Protein AF-A0A3M0K7A6-F1 (afdb_monomer_lite)

pLDDT: mean 89.36, std 12.04, range [49.78, 98.69]

Sequence (161 aa):
MYECRECYEDTDISAGKIKQFCKTCNTQVHLHPKRQSHKFNPLSLPKDLPDWDWRHGCVPSQKMELFAVLCIETSHYVAFVKYGRDDSAWLFFDSMADRDGGQNGFNIPQVTPCPEVGEYLKMSLEELHSLDSRKIQGCARRLLCDAYMCMYQSPTMSLYK

InterPr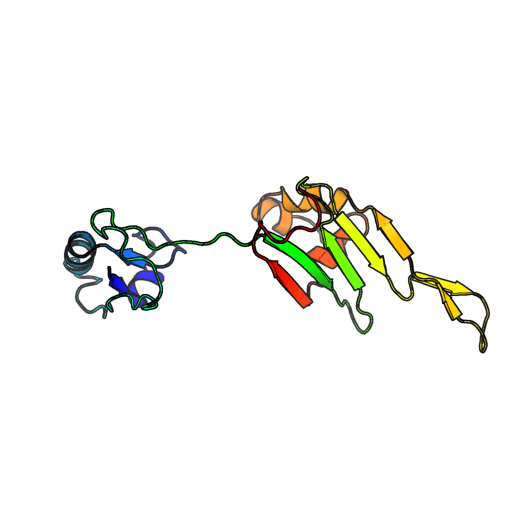o domains:
  IPR028889 Ubiquitin specific protease UPS, catalytic domain [PS50235] (1-155)
  IPR038765 Papain-like cysteine peptidase superfamily [SSF54001] (17-152)

Radius of gyration: 22.96 Å; chains: 1; bounding box: 54×30×67 Å

Foldseek 3Di:
DKWFPVCQPPPVPPHNDTDDDDPVVVVVVCVDPVNVPTDMDDDDDDPPPPPDVCVVPDDDDADKDFAKFWFDDDPAIKMWGQQDPDLLRIKTKGQQPDWDDDPPIDGDIDIHRDSLLSVLVPDDPVVNVPDDLVPRDDCNSRRVPGTDDTDIDGPVPRPPD

Organism: NCBI:txid333673

Structure (mmCIF, N/CA/C/O backbone):
data_AF-A0A3M0K7A6-F1
#
_entry.id   AF-A0A3M0K7A6-F1
#
loop_
_atom_site.group_PDB
_atom_site.id
_atom_site.type_symbol
_atom_site.label_atom_id
_atom_site.label_alt_id
_atom_site.label_comp_id
_atom_site.label_asym_id
_atom_site.label_entity_id
_atom_site.label_seq_id
_atom_site.pdbx_PDB_ins_code
_atom_site.Cartn_x
_atom_site.Cartn_y
_atom_site.Cartn_z
_atom_site.occupancy
_atom_site.B_iso_or_equiv
_atom_site.auth_seq_id
_atom_site.auth_comp_id
_atom_site.auth_asym_id
_atom_site.auth_atom_id
_atom_site.pdbx_PDB_model_num
ATOM 1 N N . MET A 1 1 ? -25.030 2.209 19.164 1.00 83.94 1 MET A N 1
ATOM 2 C CA . MET A 1 1 ? -23.658 1.699 19.383 1.00 83.94 1 MET A CA 1
ATOM 3 C C . MET A 1 1 ? -22.811 2.840 19.933 1.00 83.94 1 MET A C 1
ATOM 5 O O . MET A 1 1 ? -23.188 3.984 19.702 1.00 83.94 1 MET A O 1
ATOM 9 N N . TYR A 1 2 ? -21.743 2.556 20.674 1.00 90.31 2 TYR A N 1
ATOM 10 C CA . TYR A 1 2 ? -20.890 3.562 21.313 1.00 90.31 2 TYR A CA 1
ATOM 11 C C . TYR A 1 2 ? -19.429 3.343 20.941 1.00 90.31 2 TYR A C 1
ATOM 13 O O . TYR A 1 2 ? -19.006 2.197 20.805 1.00 90.31 2 TYR A O 1
ATOM 21 N N . GLU A 1 3 ? -18.670 4.424 20.824 1.00 92.75 3 GLU A N 1
ATOM 22 C CA . GLU A 1 3 ? -17.214 4.399 20.712 1.00 92.75 3 GLU A CA 1
ATOM 23 C C . GLU A 1 3 ? -16.569 5.105 21.902 1.00 92.75 3 GLU A C 1
ATOM 25 O O . GLU A 1 3 ? -17.130 6.048 22.465 1.00 92.75 3 GLU A O 1
ATOM 30 N N . CYS A 1 4 ? -15.381 4.652 22.289 1.00 94.12 4 CYS A N 1
ATOM 31 C CA . CYS A 1 4 ? -14.607 5.288 23.346 1.00 94.12 4 CYS A CA 1
ATOM 32 C C . CYS A 1 4 ? -13.149 5.421 22.914 1.00 94.12 4 CYS A C 1
ATOM 34 O O . CYS A 1 4 ? -12.431 4.425 22.815 1.00 94.12 4 CYS A O 1
ATOM 36 N N . ARG A 1 5 ? -12.710 6.663 22.680 1.00 93.50 5 ARG A N 1
ATOM 37 C CA . ARG A 1 5 ? -11.323 6.964 22.310 1.00 93.50 5 ARG A CA 1
ATOM 38 C C . ARG A 1 5 ? -10.348 6.643 23.441 1.00 93.50 5 ARG A C 1
ATOM 40 O O . ARG A 1 5 ? -9.266 6.155 23.170 1.00 93.50 5 ARG A O 1
ATOM 47 N N . GLU A 1 6 ? -10.733 6.872 24.692 1.00 94.06 6 GLU A N 1
ATOM 48 C CA . GLU A 1 6 ? -9.869 6.612 25.855 1.00 94.06 6 GLU A CA 1
ATOM 49 C C . GLU A 1 6 ? -9.598 5.115 26.053 1.00 94.06 6 GLU A C 1
ATOM 51 O O . GLU A 1 6 ? -8.500 4.731 26.437 1.00 94.06 6 GLU A O 1
ATOM 56 N N . CYS A 1 7 ? -10.546 4.244 25.686 1.00 94.19 7 CYS A N 1
ATOM 57 C CA . CYS A 1 7 ? -10.305 2.802 25.678 1.00 94.19 7 CYS A CA 1
ATOM 58 C C . CYS A 1 7 ? -9.322 2.356 24.575 1.00 94.19 7 CYS A C 1
ATOM 60 O O . CYS A 1 7 ? -8.925 1.196 24.583 1.00 94.19 7 CYS A O 1
ATOM 62 N N . TYR A 1 8 ? -8.945 3.204 23.607 1.00 90.75 8 TYR A N 1
ATOM 63 C CA . TYR A 1 8 ? -7.988 2.831 22.554 1.00 90.75 8 TYR A CA 1
ATOM 64 C C . TYR A 1 8 ? -6.597 2.507 23.116 1.00 90.75 8 TYR A C 1
ATOM 66 O O . TYR A 1 8 ? -5.975 1.545 22.672 1.00 90.75 8 TYR A O 1
ATOM 74 N N . GLU A 1 9 ? -6.170 3.259 24.133 1.00 88.50 9 GLU A N 1
ATOM 75 C CA . GLU A 1 9 ? -4.898 3.068 24.846 1.00 88.50 9 GLU A CA 1
ATOM 76 C C . GLU A 1 9 ? -4.923 1.849 25.788 1.00 88.50 9 GLU A C 1
ATOM 78 O O . GLU A 1 9 ? -3.895 1.437 26.321 1.00 88.50 9 GLU A O 1
ATOM 83 N N . ASP A 1 10 ? -6.101 1.259 26.011 1.00 90.31 10 ASP A N 1
ATOM 84 C CA . ASP A 1 10 ? -6.272 0.106 26.886 1.00 90.31 10 ASP A CA 1
ATOM 85 C C . ASP A 1 10 ? -5.867 -1.187 26.160 1.00 90.31 10 ASP A C 1
ATOM 87 O O . ASP A 1 10 ? -6.534 -1.656 25.227 1.00 90.31 10 ASP A O 1
ATOM 91 N N . THR A 1 11 ? -4.753 -1.771 26.595 1.00 91.25 11 THR A N 1
ATOM 92 C CA . THR A 1 11 ? -4.208 -3.014 26.041 1.00 91.25 11 THR A CA 1
ATOM 93 C C . THR A 1 11 ? -4.918 -4.265 26.561 1.00 91.25 11 THR A C 1
ATOM 95 O O . THR A 1 11 ? -4.838 -5.307 25.906 1.00 91.25 11 THR A O 1
ATOM 98 N N . ASP A 1 12 ? -5.670 -4.172 27.668 1.00 89.62 12 ASP A N 1
ATOM 99 C CA . ASP A 1 12 ? -6.395 -5.303 28.266 1.00 89.62 12 ASP A CA 1
ATOM 100 C C . ASP A 1 12 ? -7.620 -5.698 27.414 1.00 89.62 12 ASP A C 1
ATOM 102 O O . ASP A 1 12 ? -8.125 -6.819 27.506 1.00 89.62 12 ASP A O 1
ATOM 106 N N . ILE A 1 13 ? -8.115 -4.789 26.564 1.00 87.31 13 ILE A N 1
ATOM 107 C CA . ILE A 1 13 ? -9.275 -5.020 25.697 1.00 87.31 13 ILE A CA 1
ATOM 108 C C . ILE A 1 13 ? -8.848 -4.853 24.244 1.00 87.31 13 ILE A C 1
ATOM 110 O O . ILE A 1 13 ? -8.770 -3.737 23.758 1.00 87.31 13 ILE A O 1
ATOM 114 N N . SER A 1 14 ? -8.624 -5.953 23.521 1.00 85.50 14 SER A N 1
ATOM 115 C CA . SER A 1 14 ? -8.394 -5.956 22.061 1.00 85.50 14 SER A CA 1
ATOM 116 C C . SER A 1 14 ? -7.354 -4.931 21.565 1.00 85.50 14 SER A C 1
ATOM 118 O O . SER A 1 14 ? -7.653 -4.136 20.671 1.00 85.50 14 SER A O 1
ATOM 120 N N . ALA A 1 15 ? -6.158 -4.921 22.164 1.00 90.50 15 ALA A N 1
ATOM 121 C CA . ALA A 1 15 ? -5.070 -3.968 21.902 1.00 90.50 15 ALA A CA 1
ATOM 122 C C . ALA A 1 15 ? -4.904 -3.569 20.417 1.00 90.50 15 ALA A C 1
ATOM 124 O O . ALA A 1 15 ? -5.006 -4.401 19.514 1.00 90.50 15 ALA A O 1
ATOM 125 N N . GLY A 1 16 ? -4.675 -2.274 20.168 1.00 87.31 16 GLY A N 1
ATOM 126 C CA . GLY A 1 16 ? -4.444 -1.725 18.823 1.00 87.31 16 GLY A CA 1
ATOM 127 C C . GLY A 1 16 ? -5.687 -1.593 17.931 1.00 87.31 16 GLY A C 1
ATOM 128 O O . GLY A 1 16 ? -5.588 -1.089 16.816 1.00 87.31 16 GLY A O 1
ATOM 129 N N . LYS A 1 17 ? -6.871 -2.019 18.391 1.00 90.56 17 LYS A N 1
ATOM 130 C CA . LYS A 1 17 ? -8.137 -1.839 17.659 1.00 90.56 17 LYS A CA 1
ATOM 131 C C . LYS A 1 17 ? -8.952 -0.676 18.210 1.00 90.56 17 LYS A C 1
ATOM 133 O O . LYS A 1 17 ? -9.004 -0.478 19.425 1.00 90.56 17 LYS A O 1
ATOM 138 N N . ILE A 1 18 ? -9.659 0.027 17.322 1.00 90.81 18 ILE A N 1
ATOM 139 C CA . ILE A 1 18 ? -10.694 1.004 17.694 1.00 90.81 18 ILE A CA 1
ATOM 140 C C . ILE A 1 18 ? -11.749 0.312 18.568 1.00 90.81 18 ILE A C 1
ATOM 142 O O . ILE A 1 18 ? -12.171 -0.811 18.283 1.00 90.81 18 ILE A O 1
ATOM 146 N N . LYS A 1 19 ? -12.168 0.977 19.650 1.00 92.06 19 LYS A N 1
ATOM 147 C CA . LYS A 1 19 ? -13.088 0.409 20.640 1.00 92.06 19 LYS A CA 1
ATOM 148 C C . LYS A 1 19 ? -14.513 0.857 20.384 1.00 92.06 19 LYS A C 1
ATOM 150 O O . LYS A 1 19 ? -14.869 2.010 20.627 1.00 92.06 19 LYS A O 1
ATOM 155 N N . GLN A 1 20 ? -15.320 -0.089 19.924 1.00 90.56 20 GLN A N 1
ATOM 156 C CA . GLN A 1 20 ? -16.742 0.097 19.684 1.00 90.56 20 GLN A CA 1
ATOM 157 C C . GLN A 1 20 ? -17.524 -0.989 20.412 1.00 90.56 20 GLN A C 1
ATOM 159 O O . GLN A 1 20 ? -17.151 -2.162 20.404 1.00 90.56 20 GLN A O 1
ATOM 164 N N . PHE A 1 21 ? -18.615 -0.590 21.055 1.00 89.38 21 PHE A N 1
ATOM 165 C CA . PHE A 1 21 ? -19.402 -1.456 21.918 1.00 89.38 21 PHE A CA 1
ATOM 166 C C . PHE A 1 21 ? -20.898 -1.286 21.639 1.00 89.38 21 PHE A C 1
ATOM 168 O O . PHE A 1 21 ? -21.402 -0.182 21.394 1.00 89.38 21 PHE A O 1
ATOM 175 N N . CYS A 1 22 ? -21.661 -2.377 21.742 1.00 88.12 22 CYS A N 1
ATOM 176 C CA . CYS A 1 22 ? -23.111 -2.266 21.890 1.00 88.12 22 CYS A CA 1
ATOM 177 C C . CYS A 1 22 ? -23.448 -1.582 23.232 1.00 88.12 22 CYS A C 1
ATOM 179 O O . CYS A 1 22 ? -22.581 -1.417 24.089 1.00 88.12 22 CYS A O 1
ATOM 181 N N . LYS A 1 23 ? -24.712 -1.192 23.444 1.00 89.38 23 LYS A N 1
ATOM 182 C CA . LYS A 1 23 ? -25.125 -0.488 24.673 1.00 89.38 23 LYS A CA 1
ATOM 183 C C . LYS A 1 23 ? -24.743 -1.256 25.944 1.00 89.38 23 LYS A C 1
ATOM 185 O O . LYS A 1 23 ? -24.142 -0.680 26.842 1.00 89.38 23 LYS A O 1
ATOM 190 N N . THR A 1 24 ? -25.037 -2.554 25.982 1.00 93.00 24 THR A N 1
ATOM 191 C CA . THR A 1 24 ? -24.757 -3.412 27.140 1.00 93.00 24 THR A CA 1
ATOM 192 C C . THR A 1 24 ? -23.257 -3.555 27.391 1.00 93.00 24 THR A C 1
ATOM 194 O O . THR A 1 24 ? -22.806 -3.307 28.506 1.00 93.00 24 THR A O 1
ATOM 197 N N . CYS A 1 25 ? -22.469 -3.887 26.362 1.00 92.88 25 CYS A N 1
ATOM 198 C CA . CYS A 1 25 ? -21.014 -4.009 26.488 1.00 92.88 25 CYS A CA 1
ATOM 199 C C . CYS A 1 25 ? -20.365 -2.684 26.896 1.00 92.88 25 CYS A C 1
ATOM 201 O O . CYS A 1 25 ? -19.454 -2.694 27.717 1.00 92.88 25 CYS A O 1
ATOM 203 N N . ASN A 1 26 ? -20.862 -1.552 26.384 1.00 94.19 26 ASN A N 1
ATOM 204 C CA . ASN A 1 26 ? -20.361 -0.237 26.763 1.00 94.19 26 ASN A CA 1
ATOM 205 C C . ASN A 1 26 ? -20.524 -0.013 28.268 1.00 94.19 26 ASN A C 1
ATOM 207 O O . ASN A 1 26 ? -19.554 0.320 28.936 1.00 94.19 26 ASN A O 1
ATOM 211 N N . THR A 1 27 ? -21.715 -0.256 28.820 1.00 94.44 27 THR A N 1
ATOM 212 C CA . THR A 1 27 ? -21.928 -0.132 30.267 1.00 94.44 27 THR A CA 1
ATOM 213 C C . THR A 1 27 ? -20.982 -1.046 31.044 1.00 94.44 27 THR A C 1
ATOM 215 O O . THR A 1 27 ? -20.302 -0.566 31.941 1.00 94.44 27 THR A O 1
ATOM 218 N N . GLN A 1 28 ? -20.869 -2.325 30.673 1.00 95.31 28 GLN A N 1
ATOM 219 C CA . GLN A 1 28 ? -20.031 -3.286 31.404 1.00 95.31 28 GLN A CA 1
ATOM 220 C C . GLN A 1 28 ? -18.538 -2.922 31.392 1.00 95.31 28 GLN A C 1
ATOM 222 O O . GLN A 1 28 ? -17.888 -2.948 32.434 1.00 95.31 28 GLN A O 1
ATOM 227 N N . VAL A 1 29 ? -17.994 -2.526 30.237 1.00 95.19 29 VAL A N 1
ATOM 228 C CA . VAL A 1 29 ? -16.576 -2.144 30.105 1.00 95.19 29 VAL A CA 1
ATOM 229 C C . VAL A 1 29 ? -16.229 -0.940 30.988 1.00 95.19 29 VAL A C 1
ATOM 231 O O . VAL A 1 29 ? -15.149 -0.911 31.585 1.00 95.19 29 VAL A O 1
ATOM 234 N N . HIS A 1 30 ? -17.159 0.010 31.112 1.00 96.19 30 HIS A N 1
ATOM 235 C CA . HIS A 1 30 ? -16.986 1.260 31.853 1.00 96.19 30 HIS A CA 1
ATOM 236 C C . HIS A 1 30 ? -17.391 1.172 33.334 1.00 96.19 30 HIS A C 1
ATOM 238 O O . HIS A 1 30 ? -17.212 2.137 34.070 1.00 96.19 30 HIS A O 1
ATOM 244 N N . LEU A 1 31 ? -17.880 0.022 33.812 1.00 95.75 31 LEU A N 1
ATOM 245 C CA . LEU A 1 31 ? -17.982 -0.242 35.256 1.00 95.75 31 LEU A CA 1
ATOM 246 C C . LEU A 1 31 ? -16.613 -0.528 35.886 1.00 95.75 31 LEU A C 1
ATOM 248 O O . LEU A 1 31 ? -16.462 -0.459 37.103 1.00 95.75 31 LEU A O 1
ATOM 252 N N . HIS A 1 32 ? -15.609 -0.858 35.072 1.00 95.12 32 HIS A N 1
ATOM 253 C CA . HIS A 1 32 ? -14.266 -1.118 35.563 1.00 95.12 32 HIS A CA 1
ATOM 254 C C . HIS A 1 32 ? -13.630 0.171 36.121 1.00 95.12 32 HIS A C 1
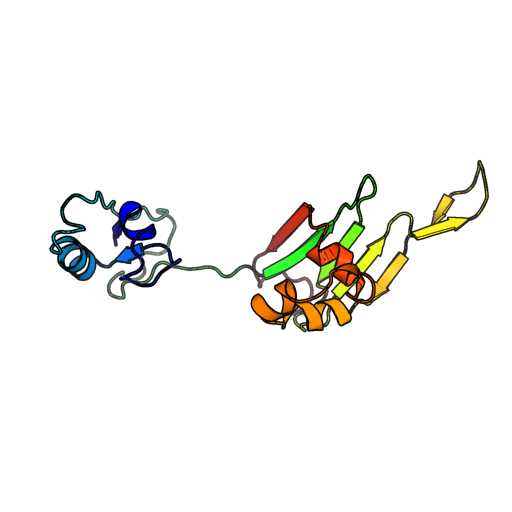ATOM 256 O O . HIS A 1 32 ? -13.626 1.176 35.409 1.00 95.12 32 HIS A O 1
ATOM 262 N N . PRO A 1 33 ? -13.003 0.157 37.316 1.00 94.88 33 PRO A N 1
ATOM 263 C CA . PRO A 1 33 ? -12.468 1.367 37.953 1.00 94.88 33 PRO A CA 1
ATOM 264 C C . PRO A 1 33 ? -11.507 2.173 37.071 1.00 94.88 33 PRO A C 1
ATOM 266 O O . PRO A 1 33 ? -11.579 3.395 37.039 1.00 94.88 33 PRO A O 1
ATOM 269 N N . LYS A 1 34 ? -10.658 1.493 36.285 1.00 93.25 34 LYS A N 1
ATOM 270 C CA . LYS A 1 34 ? -9.737 2.159 35.342 1.00 93.25 34 LYS A CA 1
ATOM 271 C C . LYS A 1 34 ? -10.442 2.934 34.217 1.00 93.25 34 LYS A C 1
ATOM 273 O O . LYS A 1 34 ? -9.821 3.794 33.619 1.00 93.25 34 LYS A O 1
ATOM 278 N N . ARG A 1 35 ? -11.698 2.596 33.903 1.00 94.44 35 ARG A N 1
ATOM 279 C CA . ARG A 1 35 ? -12.443 3.080 32.726 1.00 94.44 35 ARG A CA 1
ATOM 280 C C . ARG A 1 35 ? -13.688 3.886 33.096 1.00 94.44 35 ARG A C 1
ATOM 282 O O . ARG A 1 35 ? -14.383 4.382 32.218 1.00 94.44 35 ARG A O 1
ATOM 289 N N . GLN A 1 36 ? -13.977 4.027 34.388 1.00 94.69 36 GLN A N 1
ATOM 290 C CA . GLN A 1 36 ? -15.201 4.656 34.883 1.00 94.69 36 GLN A CA 1
ATOM 291 C C . GLN A 1 36 ? -15.288 6.148 34.541 1.00 94.69 36 GLN A C 1
ATOM 293 O O . GLN A 1 36 ? -16.383 6.687 34.394 1.00 94.69 36 GLN A O 1
ATOM 298 N N . SER A 1 37 ? -14.140 6.810 34.386 1.00 95.12 37 SER A N 1
ATOM 299 C CA . SER A 1 37 ? -14.049 8.214 33.986 1.00 95.12 37 SER A CA 1
ATOM 300 C C . SER A 1 37 ? -14.028 8.431 32.473 1.00 95.12 37 SER A C 1
ATOM 302 O O . SER A 1 37 ? -14.047 9.588 32.052 1.00 95.12 37 SER A O 1
ATOM 304 N N . HIS A 1 38 ? -13.970 7.369 31.658 1.00 96.00 38 HIS A N 1
ATOM 305 C CA . HIS A 1 38 ? -13.862 7.540 30.214 1.00 96.00 38 HIS A CA 1
ATOM 306 C C . HIS A 1 38 ? -15.143 8.131 29.627 1.00 96.00 38 HIS A C 1
ATOM 308 O O . HIS A 1 38 ? -16.266 7.747 29.974 1.00 96.00 38 HIS A O 1
ATOM 314 N N . LYS A 1 39 ? -14.970 9.018 28.653 1.00 94.69 39 LYS A N 1
ATOM 315 C CA . LYS A 1 39 ? -16.045 9.595 27.855 1.00 94.69 39 LYS A CA 1
ATOM 316 C C . LYS A 1 39 ? -16.231 8.770 26.588 1.00 94.69 39 LYS A C 1
ATOM 318 O O . LYS A 1 39 ? -15.418 8.798 25.664 1.00 94.69 39 LYS A O 1
ATOM 323 N N . PHE A 1 40 ? -17.329 8.029 26.544 1.00 94.50 40 PHE A N 1
ATOM 324 C CA . PHE A 1 40 ? -17.792 7.347 25.340 1.00 94.50 40 PHE A CA 1
ATOM 325 C C . PHE A 1 40 ? -18.877 8.171 24.640 1.00 94.50 40 PHE A C 1
ATOM 327 O O . PHE A 1 40 ? -19.692 8.828 25.289 1.00 94.50 40 PHE A O 1
ATOM 334 N N . ASN A 1 41 ? -18.917 8.096 23.313 1.00 92.56 41 ASN A N 1
ATOM 335 C CA . ASN A 1 41 ? -19.879 8.815 22.483 1.00 92.56 41 ASN A CA 1
ATOM 336 C C . ASN A 1 41 ? -20.740 7.830 21.684 1.00 92.56 41 ASN A C 1
ATOM 338 O O . ASN A 1 41 ? -20.249 6.773 21.275 1.00 92.56 41 ASN A O 1
ATOM 342 N N . PRO A 1 42 ? -22.029 8.130 21.451 1.00 89.69 42 PRO A N 1
ATOM 343 C CA . PRO A 1 42 ? -22.820 7.367 20.500 1.00 89.69 42 PRO A CA 1
ATOM 344 C C . PRO A 1 42 ? -22.239 7.545 19.092 1.00 89.69 42 PRO A C 1
ATOM 346 O O . PRO A 1 42 ? -21.967 8.664 18.659 1.00 89.69 42 PRO A O 1
ATOM 349 N N . LEU A 1 43 ? -22.076 6.439 18.369 1.00 85.19 43 LEU A N 1
ATOM 350 C CA . LEU A 1 43 ? -21.641 6.483 16.974 1.00 85.19 43 LEU A CA 1
ATOM 351 C C . LEU A 1 43 ? -22.723 7.138 16.112 1.00 85.19 43 LEU A C 1
ATOM 353 O O . LEU A 1 43 ? -23.875 6.699 16.120 1.00 85.19 43 LEU A O 1
ATOM 357 N N . SER A 1 44 ? -22.335 8.171 15.365 1.00 76.81 44 SER A N 1
ATOM 358 C CA . SER A 1 44 ? -23.204 8.832 14.390 1.00 76.81 44 SER A CA 1
ATOM 359 C C . SER A 1 44 ? -23.092 8.114 13.052 1.00 76.81 44 SER A C 1
ATOM 361 O O . SER A 1 44 ? -22.009 8.037 12.479 1.00 76.81 44 SER A O 1
ATOM 363 N N . LEU A 1 45 ? -24.206 7.578 12.559 1.00 70.38 45 LEU A N 1
ATOM 364 C CA . LEU A 1 45 ? -24.274 6.945 11.246 1.00 70.38 45 LEU A CA 1
ATOM 365 C C . LEU A 1 45 ? -24.905 7.914 10.233 1.00 70.38 45 LEU A C 1
ATOM 367 O O . LEU A 1 45 ? -25.825 8.651 10.603 1.00 70.38 45 LEU A O 1
ATOM 371 N N . PRO A 1 46 ? -24.434 7.936 8.971 1.00 75.50 46 PRO A N 1
ATOM 372 C CA . PRO A 1 46 ? -25.105 8.658 7.895 1.00 75.50 46 PRO A CA 1
ATOM 373 C C . PRO A 1 46 ? -26.586 8.276 7.796 1.00 75.50 46 PRO A C 1
ATOM 375 O O . PRO A 1 46 ? -26.928 7.098 7.882 1.00 75.50 46 PRO A O 1
ATOM 378 N N . LYS A 1 47 ? -27.460 9.271 7.593 1.00 67.75 47 LYS A N 1
ATOM 379 C CA . LYS A 1 47 ? -28.921 9.076 7.523 1.00 67.75 47 LYS A CA 1
ATOM 380 C C . LYS A 1 47 ? -29.366 8.251 6.312 1.00 67.75 47 LYS A C 1
ATOM 382 O O . LYS A 1 47 ? -30.441 7.671 6.349 1.00 67.75 47 LYS A O 1
ATOM 387 N N . ASP A 1 48 ? -28.538 8.211 5.271 1.00 67.56 48 ASP A N 1
ATOM 388 C CA . ASP A 1 48 ? -28.826 7.531 4.004 1.00 67.56 48 ASP A CA 1
ATOM 389 C C . ASP A 1 48 ? -28.502 6.030 4.041 1.00 67.56 48 ASP A C 1
ATOM 391 O O . ASP A 1 48 ? -28.720 5.318 3.059 1.00 67.56 48 ASP A O 1
ATOM 395 N N . LEU A 1 49 ? -27.962 5.526 5.157 1.00 64.31 49 LEU A N 1
ATOM 396 C CA . LEU A 1 49 ? -27.810 4.089 5.344 1.00 64.31 49 LEU A CA 1
ATOM 397 C C . LEU A 1 49 ? -29.202 3.459 5.490 1.00 64.31 49 LEU A C 1
ATOM 399 O O . LEU A 1 49 ? -30.003 3.967 6.277 1.00 64.31 49 LEU A O 1
ATOM 403 N N . PRO A 1 50 ? -29.500 2.367 4.757 1.00 58.34 50 PRO A N 1
ATOM 404 C CA . PRO A 1 50 ? -30.791 1.711 4.860 1.00 58.34 50 PRO A CA 1
ATOM 405 C C . PRO A 1 50 ? -31.077 1.363 6.318 1.00 58.34 50 PRO A C 1
ATOM 407 O O . PRO A 1 50 ? -30.170 0.945 7.042 1.00 58.34 50 PRO A O 1
ATOM 410 N N . ASP A 1 51 ? -32.340 1.517 6.714 1.00 54.12 51 ASP A N 1
ATOM 411 C CA . ASP A 1 51 ? -32.882 1.149 8.024 1.00 54.12 51 ASP A CA 1
ATOM 412 C C . ASP A 1 51 ? -32.899 -0.388 8.157 1.00 54.12 51 ASP A C 1
ATOM 414 O O . ASP A 1 51 ? -33.931 -1.047 8.261 1.00 54.12 51 ASP A O 1
ATOM 418 N N . TRP A 1 52 ? -31.726 -1.007 8.034 1.00 54.34 52 TRP A N 1
ATOM 419 C CA . TRP A 1 52 ? -31.545 -2.419 8.287 1.00 54.34 52 TRP A CA 1
ATOM 420 C C . TRP A 1 52 ? -31.731 -2.598 9.779 1.00 54.34 52 TRP A C 1
ATOM 422 O O . TRP A 1 52 ? -30.970 -2.013 10.546 1.00 54.34 52 TRP A O 1
ATOM 432 N N . ASP A 1 53 ? -32.744 -3.374 10.174 1.00 51.94 53 ASP A N 1
ATOM 433 C CA . ASP A 1 53 ? -33.074 -3.713 11.558 1.00 51.94 53 ASP A CA 1
ATOM 434 C C . ASP A 1 53 ? -31.786 -3.837 12.394 1.00 51.94 53 ASP A C 1
ATOM 436 O O . ASP A 1 53 ? -31.090 -4.861 12.386 1.00 51.94 53 ASP A O 1
ATOM 440 N N . TRP A 1 54 ? -31.452 -2.760 13.120 1.00 53.91 54 TRP A N 1
ATOM 441 C CA . TRP A 1 54 ? -30.188 -2.555 13.849 1.00 53.91 54 TRP A CA 1
ATOM 442 C C . TRP A 1 54 ? -30.010 -3.527 15.031 1.00 53.91 54 TRP A C 1
ATOM 444 O O . TRP A 1 54 ? -29.112 -3.390 15.866 1.00 53.91 54 TRP A O 1
ATOM 454 N N . ARG A 1 55 ? -30.873 -4.544 15.084 1.00 49.97 55 ARG A N 1
ATOM 455 C CA . ARG A 1 55 ? -30.987 -5.612 16.070 1.00 49.97 55 ARG A CA 1
ATOM 456 C C . ARG A 1 55 ? -29.763 -6.530 16.113 1.00 49.97 55 ARG A C 1
ATOM 458 O O . ARG A 1 55 ? -29.607 -7.244 17.095 1.00 49.97 55 ARG A O 1
ATOM 465 N N . HIS A 1 56 ? -28.872 -6.468 15.118 1.00 53.31 56 HIS A N 1
ATOM 466 C CA . HIS A 1 56 ? -27.686 -7.333 15.035 1.00 53.31 56 HIS A CA 1
ATOM 467 C C . HIS A 1 56 ? -26.345 -6.637 15.333 1.00 53.31 56 HIS A C 1
ATOM 469 O O . HIS A 1 56 ? -25.307 -7.291 15.319 1.00 53.31 56 HIS A O 1
ATOM 475 N N . GLY A 1 57 ? -26.339 -5.337 15.662 1.00 56.06 57 GLY A N 1
ATOM 476 C CA . GLY A 1 57 ? -25.180 -4.699 16.301 1.00 56.06 57 GLY A CA 1
ATOM 477 C C . GLY A 1 57 ? -23.885 -4.632 15.478 1.00 56.06 57 GLY A C 1
ATOM 478 O O . GLY A 1 57 ? -22.819 -4.569 16.084 1.00 56.06 57 GLY A O 1
ATOM 479 N N . CYS A 1 58 ? -23.949 -4.620 14.143 1.00 59.94 58 CYS A N 1
ATOM 480 C CA . CYS A 1 58 ? -22.780 -4.434 13.275 1.00 59.94 58 CYS A CA 1
ATOM 481 C C . CYS A 1 58 ? -22.906 -3.132 12.469 1.00 59.94 58 CYS A C 1
ATOM 483 O O . CYS A 1 58 ? -23.968 -2.849 11.916 1.00 59.94 58 CYS A O 1
ATOM 485 N N . VAL A 1 59 ? -21.836 -2.333 12.418 1.00 66.56 59 VAL A N 1
ATOM 486 C CA . VAL A 1 59 ? -21.752 -1.144 11.552 1.00 66.56 59 VAL A CA 1
ATOM 487 C C . VAL A 1 59 ? -21.533 -1.619 10.114 1.00 66.56 59 VAL A C 1
ATOM 489 O O . VAL A 1 59 ? -20.663 -2.471 9.904 1.00 66.56 59 VAL A O 1
ATOM 492 N N . PRO A 1 60 ? -22.276 -1.103 9.117 1.00 70.31 60 PRO A N 1
ATOM 493 C CA . PRO A 1 60 ? -22.010 -1.432 7.724 1.00 70.31 60 PRO A CA 1
ATOM 494 C C . PRO A 1 60 ? -20.568 -1.051 7.383 1.00 70.31 60 PRO A C 1
ATOM 496 O O . PRO A 1 60 ? -20.148 0.088 7.572 1.00 70.31 60 PRO A O 1
ATOM 499 N N . SER A 1 61 ? -19.801 -2.028 6.904 1.00 75.25 61 SER A N 1
ATOM 500 C CA . SER A 1 61 ? -18.422 -1.832 6.467 1.00 75.25 61 SER A CA 1
ATOM 501 C C . SER A 1 61 ? -18.334 -2.109 4.977 1.00 75.25 61 SER A C 1
ATOM 503 O O . SER A 1 61 ? -18.789 -3.147 4.495 1.00 75.25 61 SER A O 1
ATOM 505 N N . GLN A 1 62 ? -17.746 -1.171 4.244 1.00 81.12 62 GLN A N 1
ATOM 506 C CA . GLN A 1 62 ? -17.385 -1.375 2.852 1.00 81.12 62 GLN A CA 1
ATOM 507 C C . GLN A 1 62 ? -15.885 -1.624 2.790 1.00 81.12 62 GLN A C 1
ATOM 509 O O . GLN A 1 62 ? -15.088 -0.811 3.256 1.00 81.12 62 GLN A O 1
ATOM 514 N N . LYS A 1 63 ? -15.497 -2.770 2.232 1.00 89.50 63 LYS A N 1
ATOM 515 C CA . LYS A 1 63 ? -14.091 -3.047 1.948 1.00 89.50 63 LYS A CA 1
ATOM 516 C C . LYS A 1 63 ? -13.694 -2.293 0.686 1.00 89.50 63 LYS A C 1
ATOM 518 O O . LYS A 1 63 ? -14.441 -2.310 -0.289 1.00 89.50 63 LYS A O 1
ATOM 523 N N . MET A 1 64 ? -12.527 -1.664 0.717 1.00 93.38 64 MET A N 1
ATOM 524 C CA . MET A 1 64 ? -11.889 -1.076 -0.456 1.00 93.38 64 MET A CA 1
ATOM 525 C C . MET A 1 64 ? -10.673 -1.913 -0.842 1.00 93.38 64 MET A C 1
ATOM 527 O O . MET A 1 64 ? -10.065 -2.556 0.016 1.00 93.38 64 MET A O 1
ATOM 531 N N . GLU A 1 65 ? -10.323 -1.902 -2.121 1.00 94.19 65 GLU A N 1
ATOM 532 C CA . GLU A 1 65 ? -9.135 -2.579 -2.640 1.00 94.19 65 GLU A CA 1
ATOM 533 C C . GLU A 1 65 ? -8.075 -1.563 -3.062 1.00 94.19 65 GLU A C 1
ATOM 535 O O . GLU A 1 65 ? -8.399 -0.520 -3.633 1.00 94.19 65 GLU A O 1
ATOM 540 N N . LEU A 1 66 ? -6.811 -1.868 -2.764 1.00 96.56 66 LEU A N 1
ATOM 541 C CA . LEU A 1 66 ? -5.669 -1.117 -3.273 1.00 96.56 66 LEU A CA 1
ATOM 542 C C . LEU A 1 66 ? -5.505 -1.443 -4.758 1.00 96.56 66 LEU A C 1
ATOM 544 O O . LEU A 1 66 ? -5.337 -2.614 -5.105 1.00 96.56 66 LEU A O 1
ATOM 548 N N . PHE A 1 67 ? -5.527 -0.423 -5.615 1.00 96.38 67 PHE A N 1
ATOM 549 C CA . PHE A 1 67 ? -5.377 -0.618 -7.061 1.00 96.38 67 PHE A CA 1
ATOM 550 C C . PHE A 1 67 ? -4.177 0.120 -7.659 1.00 96.38 67 PHE A C 1
ATOM 552 O O . PHE A 1 67 ? -3.711 -0.259 -8.731 1.00 96.38 67 PHE A O 1
ATOM 559 N N . ALA A 1 68 ? -3.649 1.145 -6.984 1.00 98.06 68 ALA A N 1
ATOM 560 C CA . ALA A 1 68 ? -2.430 1.815 -7.416 1.00 98.06 68 ALA A CA 1
ATOM 561 C C . ALA A 1 68 ? -1.620 2.369 -6.239 1.00 98.06 68 ALA A C 1
ATOM 563 O O . ALA A 1 68 ? -2.181 2.807 -5.231 1.00 98.06 68 ALA A O 1
ATOM 564 N N . VAL A 1 69 ? -0.298 2.380 -6.396 1.00 98.69 69 VAL A N 1
ATOM 565 C CA . VAL A 1 69 ? 0.643 3.053 -5.496 1.00 98.69 69 VAL A CA 1
ATOM 566 C C . VAL A 1 69 ? 1.521 3.969 -6.334 1.00 98.69 69 VAL A C 1
ATOM 568 O O . VAL A 1 69 ? 2.190 3.525 -7.265 1.00 98.69 69 VAL A O 1
ATOM 571 N N . LEU A 1 70 ? 1.506 5.256 -6.018 1.00 98.62 70 LEU A N 1
ATOM 572 C CA . LEU A 1 70 ? 2.380 6.246 -6.629 1.00 98.62 70 LEU A CA 1
ATOM 573 C C . LEU A 1 70 ? 3.594 6.426 -5.718 1.00 98.62 70 LEU A C 1
ATOM 575 O O . LEU A 1 70 ? 3.424 6.650 -4.518 1.00 98.62 70 LEU A O 1
ATOM 579 N N . CYS A 1 71 ? 4.795 6.301 -6.277 1.00 98.56 71 CYS A N 1
ATOM 580 C CA . CYS A 1 71 ? 6.050 6.267 -5.528 1.00 98.56 71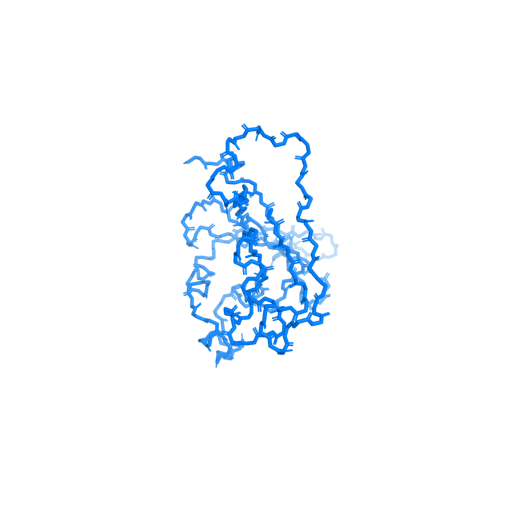 CYS A CA 1
ATOM 581 C C . CYS A 1 71 ? 7.006 7.374 -5.980 1.00 98.56 71 CYS A C 1
ATOM 583 O O . CYS A 1 71 ? 7.039 7.720 -7.162 1.00 98.56 71 CYS A O 1
ATOM 585 N N . ILE A 1 72 ? 7.821 7.884 -5.056 1.00 97.50 72 ILE A N 1
ATOM 586 C CA . ILE A 1 72 ? 8.885 8.859 -5.323 1.00 97.50 72 ILE A CA 1
ATOM 587 C C . ILE A 1 72 ? 10.063 8.643 -4.375 1.00 97.50 72 ILE A C 1
ATOM 589 O O . ILE A 1 72 ? 9.908 8.700 -3.161 1.00 97.50 72 ILE A O 1
ATOM 593 N N . GLU A 1 73 ? 11.252 8.420 -4.935 1.00 91.69 73 GLU A N 1
ATOM 594 C CA . GLU A 1 73 ? 12.477 8.299 -4.129 1.00 91.69 73 GLU A CA 1
ATOM 595 C C . GLU A 1 73 ? 13.101 9.679 -3.872 1.00 91.69 73 GLU A C 1
ATOM 597 O O . GLU A 1 73 ? 13.474 10.013 -2.752 1.00 91.69 73 GLU A O 1
ATOM 602 N N . THR A 1 74 ? 13.195 10.512 -4.915 1.00 93.44 74 THR A N 1
ATOM 603 C CA . THR A 1 74 ? 13.780 11.861 -4.830 1.00 93.44 74 THR A CA 1
ATOM 604 C C . THR A 1 74 ? 12.937 12.894 -5.574 1.00 93.44 74 THR A C 1
ATOM 606 O O . THR A 1 74 ? 12.277 13.719 -4.952 1.00 93.44 74 THR A O 1
ATOM 609 N N . SER A 1 75 ? 12.938 12.852 -6.907 1.00 95.19 75 SER A N 1
ATOM 610 C CA . SER A 1 75 ? 12.263 13.837 -7.766 1.00 95.19 75 SER A CA 1
ATOM 611 C C . SER A 1 75 ? 11.452 13.221 -8.907 1.00 95.19 75 SER A C 1
ATOM 613 O O . SER A 1 75 ? 10.747 13.943 -9.611 1.00 95.19 75 SER A O 1
ATOM 615 N N . HIS A 1 76 ? 11.539 11.902 -9.097 1.00 96.50 76 HIS A N 1
ATOM 616 C CA . HIS A 1 76 ? 10.890 11.188 -10.193 1.00 96.50 76 HIS A CA 1
ATOM 617 C C . HIS A 1 76 ? 9.783 10.268 -9.685 1.00 96.50 76 HIS A C 1
ATOM 619 O O . HIS A 1 76 ? 10.044 9.325 -8.928 1.00 96.50 76 HIS A O 1
ATOM 625 N N . TYR A 1 77 ? 8.555 10.549 -10.119 1.00 98.19 77 TYR A N 1
ATOM 626 C CA . TYR A 1 77 ? 7.390 9.738 -9.800 1.00 98.19 77 TYR A CA 1
ATOM 627 C C . TYR A 1 77 ? 7.295 8.521 -10.716 1.00 98.19 77 TYR A C 1
ATOM 629 O O . TYR A 1 77 ? 7.394 8.632 -11.937 1.00 98.19 77 TYR A O 1
ATOM 637 N N . VAL A 1 78 ? 7.011 7.375 -10.111 1.00 98.38 78 VAL A N 1
ATOM 638 C CA . VAL A 1 78 ? 6.668 6.125 -10.800 1.00 98.38 78 VAL A CA 1
ATOM 639 C C . VAL A 1 78 ? 5.384 5.556 -10.218 1.00 98.38 78 VAL A C 1
ATOM 641 O O . VAL A 1 78 ? 4.953 5.963 -9.135 1.00 98.38 78 VAL A O 1
ATOM 644 N N . ALA A 1 79 ? 4.762 4.620 -10.927 1.00 98.69 79 ALA A N 1
ATOM 645 C CA . ALA A 1 79 ? 3.501 4.035 -10.492 1.00 98.69 79 ALA A CA 1
ATOM 646 C C . ALA A 1 79 ? 3.555 2.509 -10.472 1.00 98.69 79 ALA A C 1
ATOM 648 O O . ALA A 1 79 ? 4.097 1.873 -11.372 1.00 98.69 79 ALA A O 1
ATOM 649 N N . PHE A 1 80 ? 2.920 1.938 -9.460 1.00 98.62 80 PHE A N 1
ATOM 650 C CA . PHE A 1 80 ? 2.540 0.538 -9.400 1.00 98.62 80 PHE A CA 1
ATOM 651 C C . PHE A 1 80 ? 1.036 0.450 -9.584 1.00 98.62 80 PHE A C 1
ATOM 653 O O . PHE A 1 80 ? 0.295 1.170 -8.915 1.00 98.62 80 PHE A O 1
ATOM 660 N N . VAL A 1 81 ? 0.579 -0.428 -10.470 1.00 97.94 81 VAL A N 1
ATOM 661 C CA . VAL A 1 81 ? -0.848 -0.604 -10.757 1.00 97.94 81 VAL A CA 1
ATOM 662 C C . VAL A 1 81 ? -1.206 -2.078 -10.663 1.00 97.94 81 VAL A C 1
ATOM 664 O O . VAL A 1 81 ? -0.544 -2.926 -11.266 1.00 97.94 81 VAL A O 1
ATOM 667 N N . LYS A 1 82 ? -2.272 -2.374 -9.919 1.00 96.12 82 LYS A N 1
ATOM 668 C CA . LYS A 1 82 ? -2.865 -3.705 -9.839 1.00 96.12 82 LYS A CA 1
ATOM 669 C C . LYS A 1 82 ? -3.854 -3.873 -10.993 1.00 96.12 82 LYS A C 1
ATOM 671 O O . LYS A 1 82 ? -4.829 -3.130 -11.089 1.00 96.12 82 LYS A O 1
ATOM 676 N N . TYR A 1 83 ? -3.595 -4.825 -11.888 1.00 94.19 83 TYR A N 1
ATOM 677 C CA . TYR A 1 83 ? -4.391 -5.022 -13.114 1.00 94.19 83 TYR A CA 1
ATOM 678 C C . TYR A 1 83 ? -5.361 -6.210 -13.041 1.00 94.19 83 TYR A C 1
ATOM 680 O O . TYR A 1 83 ? -6.149 -6.424 -13.961 1.00 94.19 83 TYR A O 1
ATOM 688 N N . GLY A 1 84 ? -5.321 -6.978 -11.952 1.00 91.75 84 GLY A N 1
ATOM 689 C CA . GLY A 1 84 ? -6.183 -8.133 -11.722 1.00 91.75 84 GLY A CA 1
ATOM 690 C C . GLY A 1 84 ? -6.311 -8.454 -10.236 1.00 91.75 84 GLY A C 1
ATOM 691 O O . GLY A 1 84 ? -5.661 -7.838 -9.397 1.00 91.75 84 GLY A O 1
ATOM 692 N N . ARG A 1 85 ? -7.164 -9.424 -9.891 1.00 88.69 85 ARG A N 1
ATOM 693 C CA . ARG A 1 85 ? -7.382 -9.815 -8.486 1.00 88.69 85 ARG A CA 1
ATOM 694 C C . ARG A 1 85 ? -6.224 -10.607 -7.885 1.00 88.69 85 ARG A C 1
ATOM 696 O O . ARG A 1 85 ? -6.043 -10.549 -6.673 1.00 88.69 85 ARG A O 1
ATOM 703 N N . ASP A 1 86 ? -5.477 -11.319 -8.725 1.00 93.56 86 ASP A N 1
ATOM 704 C CA . ASP A 1 86 ? -4.344 -12.137 -8.302 1.00 93.56 86 ASP A CA 1
ATOM 705 C C . ASP A 1 86 ? -3.298 -11.298 -7.553 1.00 93.56 86 ASP A C 1
ATOM 707 O O . ASP A 1 86 ? -3.083 -10.120 -7.857 1.00 93.56 86 ASP A O 1
ATOM 711 N N . ASP A 1 87 ? -2.652 -11.893 -6.555 1.00 93.75 87 ASP A N 1
ATOM 712 C CA . ASP A 1 87 ? -1.654 -11.199 -5.740 1.00 93.75 87 ASP A CA 1
ATOM 713 C C . ASP A 1 87 ? -0.423 -10.787 -6.553 1.00 93.75 87 ASP A C 1
ATOM 715 O O . ASP A 1 87 ? 0.189 -9.766 -6.248 1.00 93.75 87 ASP A O 1
ATOM 719 N N . SER A 1 88 ? -0.099 -11.530 -7.615 1.00 95.00 88 SER A N 1
ATOM 720 C CA . SER A 1 88 ? 1.010 -11.250 -8.534 1.00 95.00 88 SER A CA 1
ATOM 721 C C . SER A 1 88 ? 0.646 -10.283 -9.669 1.00 95.00 88 SER A C 1
ATOM 723 O O . SER A 1 88 ? 1.510 -9.918 -10.468 1.00 95.00 88 SER A O 1
ATOM 725 N N . ALA A 1 89 ? -0.615 -9.837 -9.758 1.00 96.50 89 ALA A N 1
ATOM 726 C CA . ALA A 1 89 ? -1.106 -8.997 -10.851 1.00 96.50 89 ALA A CA 1
ATOM 727 C C . ALA A 1 89 ? -0.702 -7.519 -10.702 1.00 96.50 89 ALA A C 1
ATOM 729 O O . ALA A 1 89 ? -1.557 -6.630 -10.648 1.00 96.50 89 ALA A O 1
ATOM 730 N N . TRP A 1 90 ? 0.606 -7.258 -10.677 1.00 97.94 90 TRP A N 1
ATOM 731 C CA . TRP A 1 90 ? 1.199 -5.928 -10.576 1.00 97.94 90 TRP A CA 1
ATOM 732 C C . TRP A 1 90 ? 2.002 -5.544 -11.821 1.00 97.94 90 TRP A C 1
ATOM 734 O O . TRP A 1 90 ? 2.716 -6.358 -12.413 1.00 97.94 90 TRP A O 1
ATOM 744 N N . LEU A 1 91 ? 1.873 -4.275 -12.204 1.00 98.25 91 LEU A N 1
ATOM 745 C CA . LEU A 1 91 ? 2.688 -3.616 -13.221 1.00 98.25 91 LEU A CA 1
ATOM 746 C C . LEU A 1 91 ? 3.427 -2.438 -12.596 1.00 98.25 91 LEU A C 1
ATOM 748 O O . LEU A 1 91 ? 2.848 -1.677 -11.819 1.00 98.25 91 LEU A O 1
ATOM 752 N N . PHE A 1 92 ? 4.676 -2.264 -13.004 1.00 98.44 92 PHE A N 1
ATOM 753 C CA . PHE A 1 92 ? 5.492 -1.094 -12.737 1.00 98.44 92 PHE A CA 1
ATOM 754 C C . PHE A 1 92 ? 5.524 -0.203 -13.977 1.00 98.44 92 PHE A C 1
ATOM 756 O O . PHE A 1 92 ? 5.802 -0.678 -15.079 1.00 98.44 92 PHE A O 1
ATOM 763 N N . PHE A 1 93 ? 5.241 1.081 -13.798 1.00 98.44 93 PHE A N 1
ATOM 764 C CA . PHE A 1 93 ? 5.261 2.084 -14.852 1.00 98.44 93 PHE A CA 1
ATOM 765 C C . PHE A 1 93 ? 6.283 3.173 -14.540 1.00 98.44 93 PHE A C 1
ATOM 767 O O . PHE A 1 93 ? 6.200 3.841 -13.502 1.00 98.44 93 PHE A O 1
ATOM 774 N N . ASP A 1 94 ? 7.192 3.386 -15.488 1.00 98.19 94 ASP A N 1
ATOM 775 C CA . ASP A 1 94 ? 8.159 4.475 -15.479 1.00 98.19 94 ASP A CA 1
ATOM 776 C C . ASP A 1 94 ? 8.030 5.285 -16.777 1.00 98.19 94 ASP A C 1
ATOM 778 O O . ASP A 1 94 ? 8.194 4.770 -17.885 1.00 98.19 94 ASP A O 1
ATOM 782 N N . SER A 1 95 ? 7.694 6.569 -16.638 1.00 97.25 95 SER A N 1
ATOM 783 C CA . SER A 1 95 ? 7.482 7.483 -17.764 1.00 97.25 95 SER A CA 1
ATOM 784 C C . SER A 1 95 ? 8.779 7.927 -18.447 1.00 97.25 95 SER A C 1
ATOM 786 O O . SER A 1 95 ? 8.729 8.453 -19.560 1.00 97.25 95 SER A O 1
ATOM 788 N N . MET A 1 96 ? 9.926 7.726 -17.793 1.00 96.12 96 MET A N 1
ATOM 789 C CA . MET A 1 96 ? 11.258 8.099 -18.272 1.00 96.12 96 MET A CA 1
ATOM 790 C C . MET A 1 96 ? 12.243 6.931 -18.109 1.00 96.12 96 MET A C 1
ATOM 792 O O . MET A 1 96 ? 13.386 7.135 -17.708 1.00 96.12 96 MET A O 1
ATOM 796 N N . ALA A 1 97 ? 11.781 5.710 -18.402 1.00 95.94 97 ALA A N 1
ATOM 797 C CA . ALA A 1 97 ? 12.555 4.479 -18.236 1.00 95.94 97 ALA A CA 1
ATOM 798 C C . ALA A 1 97 ? 13.815 4.436 -19.112 1.00 95.94 97 ALA A C 1
ATOM 800 O O . ALA A 1 97 ? 14.842 3.903 -18.695 1.00 95.94 97 ALA A O 1
ATOM 801 N N . ASP A 1 98 ? 13.727 4.997 -20.319 1.00 96.12 98 ASP A N 1
ATOM 802 C CA . ASP A 1 98 ? 14.844 5.111 -21.253 1.00 96.12 98 ASP A CA 1
ATOM 803 C C . ASP A 1 98 ? 14.744 6.414 -22.068 1.00 96.12 98 ASP A C 1
ATOM 805 O O . ASP A 1 98 ? 13.745 7.144 -21.996 1.00 96.12 98 ASP A O 1
ATOM 809 N N . ARG A 1 99 ? 15.782 6.731 -22.842 1.00 96.44 99 ARG A N 1
ATOM 810 C CA . ARG A 1 99 ? 15.849 7.920 -23.694 1.00 96.44 99 ARG A CA 1
ATOM 811 C C . ARG A 1 99 ? 16.510 7.594 -25.025 1.00 96.44 99 ARG A C 1
ATOM 813 O O . ARG A 1 99 ? 17.640 7.117 -25.058 1.00 96.44 99 ARG A O 1
ATOM 820 N N . ASP A 1 100 ? 15.851 7.978 -26.114 1.00 96.62 100 ASP A N 1
ATOM 821 C CA . ASP A 1 100 ? 16.469 7.976 -27.440 1.00 96.62 100 ASP A CA 1
ATOM 822 C C . ASP A 1 100 ? 16.974 9.379 -27.795 1.00 96.62 100 ASP A C 1
ATOM 824 O O . ASP A 1 100 ? 16.257 10.373 -27.654 1.00 96.62 100 ASP A O 1
ATOM 828 N N . GLY A 1 101 ? 18.223 9.462 -28.249 1.00 93.44 101 GLY A N 1
ATOM 829 C CA . GLY A 1 101 ? 18.897 10.705 -28.616 1.00 93.44 101 GLY A CA 1
ATOM 830 C C . GLY A 1 101 ? 19.417 11.566 -27.449 1.00 93.44 101 GLY A C 1
ATOM 831 O O . GLY A 1 101 ? 19.245 11.284 -26.266 1.00 93.44 101 GLY A O 1
ATOM 832 N N . GLY A 1 102 ? 20.101 12.658 -27.813 1.00 90.44 102 GLY A N 1
ATOM 833 C CA . GLY A 1 102 ? 20.692 13.635 -26.889 1.00 90.44 102 GLY A CA 1
ATOM 834 C C . GLY A 1 102 ? 19.776 14.834 -26.633 1.00 90.44 102 GLY A C 1
ATOM 835 O O . GLY A 1 102 ? 18.648 14.682 -26.174 1.00 90.44 102 GLY A O 1
ATOM 836 N N . GLN A 1 103 ? 20.239 16.048 -26.949 1.00 91.12 103 GLN A N 1
ATOM 837 C CA . GLN A 1 103 ? 19.490 17.292 -26.692 1.00 91.12 103 GLN A CA 1
ATOM 838 C C . GLN A 1 103 ? 18.090 17.330 -27.329 1.00 91.12 103 GLN A C 1
ATOM 84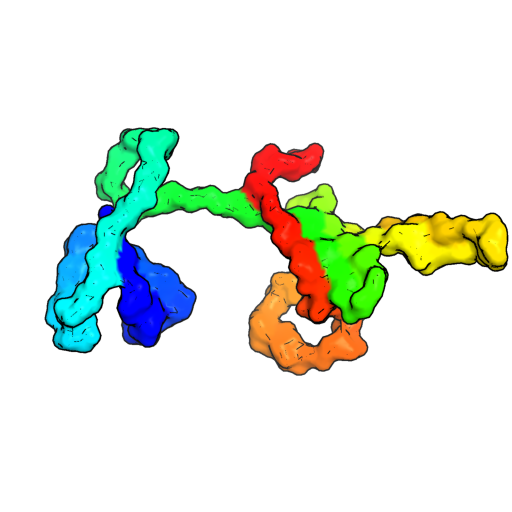0 O O . GLN A 1 103 ? 17.158 17.763 -26.665 1.00 91.12 103 GLN A O 1
ATOM 845 N N . ASN A 1 104 ? 17.930 16.816 -28.554 1.00 94.81 104 ASN A N 1
ATOM 846 C CA . ASN A 1 104 ? 16.632 16.710 -29.243 1.00 94.81 104 ASN A CA 1
ATOM 847 C C . ASN A 1 104 ? 15.976 15.327 -29.077 1.00 94.81 104 ASN A C 1
ATOM 849 O O . ASN A 1 104 ? 15.128 14.940 -29.876 1.00 94.81 104 ASN A O 1
ATOM 853 N N . GLY A 1 105 ? 16.434 14.557 -28.090 1.00 94.31 105 GLY A N 1
ATOM 854 C CA . GLY A 1 105 ? 15.889 13.245 -27.778 1.00 94.31 105 GLY A CA 1
ATOM 855 C C . GLY A 1 105 ? 14.541 13.309 -27.065 1.00 94.31 105 GLY A C 1
ATOM 856 O O . GLY A 1 105 ? 14.102 14.373 -26.621 1.00 94.31 105 GLY A O 1
ATOM 857 N N . PHE A 1 106 ? 13.913 12.152 -26.906 1.00 96.25 106 PHE A N 1
ATOM 858 C CA . PHE A 1 106 ? 12.649 11.990 -26.188 1.00 96.25 106 PHE A CA 1
ATOM 859 C C . PHE A 1 106 ? 12.722 10.795 -25.236 1.00 96.25 106 PHE A C 1
ATOM 861 O O . PHE A 1 106 ? 13.517 9.873 -25.423 1.00 96.25 106 PHE A O 1
ATOM 868 N N . ASN A 1 107 ? 11.902 10.835 -24.187 1.00 97.25 107 ASN A N 1
ATOM 869 C CA . ASN A 1 107 ? 11.813 9.747 -23.220 1.00 97.25 107 ASN A CA 1
ATOM 870 C C . ASN A 1 107 ? 10.987 8.595 -23.799 1.00 97.25 107 ASN A C 1
ATOM 872 O O . ASN A 1 107 ? 9.976 8.822 -24.470 1.00 97.25 107 ASN A O 1
ATOM 876 N N . ILE A 1 108 ? 11.394 7.372 -23.488 1.00 98.06 108 ILE A N 1
ATOM 877 C CA . ILE A 1 108 ? 10.678 6.146 -23.819 1.00 98.06 108 ILE A CA 1
ATOM 878 C C . ILE A 1 108 ? 10.061 5.617 -22.516 1.00 98.06 108 ILE A C 1
ATOM 880 O O . ILE A 1 108 ? 10.797 5.228 -21.605 1.00 98.06 108 ILE A O 1
ATOM 884 N N . PRO A 1 109 ? 8.722 5.618 -22.386 1.00 97.94 109 PRO A N 1
ATOM 885 C CA . PRO A 1 109 ? 8.063 5.060 -21.216 1.00 97.94 109 PRO A CA 1
ATOM 886 C C . PRO A 1 109 ? 8.093 3.530 -21.253 1.00 97.94 109 PRO A C 1
ATOM 888 O O . PRO A 1 109 ? 8.038 2.921 -22.324 1.00 97.94 109 PRO A O 1
ATOM 891 N N . GLN A 1 110 ? 8.088 2.902 -20.080 1.00 98.31 110 GLN A N 1
ATOM 892 C CA . GLN A 1 110 ? 8.052 1.448 -19.957 1.00 98.31 110 GLN A CA 1
ATOM 893 C C . GLN A 1 110 ? 6.992 0.997 -18.954 1.00 98.31 110 GLN A C 1
ATOM 895 O O . GLN A 1 110 ? 6.822 1.583 -17.885 1.00 98.31 110 GLN A O 1
ATOM 900 N N . VAL A 1 111 ? 6.296 -0.082 -19.314 1.00 98.31 111 VAL A N 1
ATOM 901 C CA . VAL A 1 111 ? 5.421 -0.846 -18.424 1.00 98.31 111 VAL A CA 1
ATOM 902 C C . VAL A 1 111 ? 6.014 -2.243 -18.288 1.00 98.31 111 VAL A C 1
ATOM 904 O O . VAL A 1 111 ? 6.144 -2.957 -19.282 1.00 98.31 111 VAL A O 1
ATOM 907 N N . THR A 1 112 ? 6.362 -2.633 -17.067 1.00 97.56 112 THR A N 1
ATOM 908 C CA . THR A 1 112 ? 7.040 -3.901 -16.779 1.00 97.56 112 THR A CA 1
ATOM 909 C C . THR A 1 112 ? 6.226 -4.708 -15.769 1.00 97.56 112 THR A C 1
ATOM 911 O O . THR A 1 112 ? 5.848 -4.160 -14.732 1.00 97.56 112 THR A O 1
ATOM 914 N N . PRO A 1 113 ? 5.942 -5.999 -16.023 1.00 97.44 113 PRO A N 1
ATOM 915 C CA . PRO A 1 113 ? 5.367 -6.880 -15.011 1.00 97.44 113 PRO A CA 1
ATOM 916 C C . PRO A 1 113 ? 6.261 -6.975 -13.778 1.00 97.44 113 PRO A C 1
ATOM 918 O O . PRO A 1 113 ? 7.469 -7.153 -13.915 1.00 97.44 113 PRO A O 1
ATOM 921 N N . CYS A 1 114 ? 5.664 -6.892 -12.592 1.00 97.12 114 CYS A N 1
ATOM 922 C CA . CYS A 1 114 ? 6.389 -6.998 -11.327 1.00 97.12 114 CYS A CA 1
ATOM 923 C C . CYS A 1 114 ? 5.701 -7.942 -10.327 1.00 97.12 114 CYS A C 1
ATOM 925 O O . CYS A 1 114 ? 5.267 -7.521 -9.249 1.00 97.12 114 CYS A O 1
ATOM 927 N N . PRO A 1 115 ? 5.572 -9.238 -10.670 1.00 96.19 115 PRO A N 1
ATOM 928 C CA . PRO A 1 115 ? 4.902 -10.217 -9.816 1.00 96.19 115 PRO A CA 1
ATOM 929 C C . PRO A 1 115 ? 5.576 -10.385 -8.448 1.00 96.19 115 PRO A C 1
ATOM 931 O O . PRO A 1 115 ? 4.906 -10.772 -7.491 1.00 96.19 115 PRO A O 1
ATOM 934 N N . GLU A 1 116 ? 6.866 -10.048 -8.325 1.00 95.38 116 GLU A N 1
ATOM 935 C CA . GLU A 1 116 ? 7.609 -10.098 -7.065 1.00 95.38 116 GLU A CA 1
ATOM 936 C C . GLU A 1 116 ? 6.993 -9.212 -5.974 1.00 95.38 116 GLU A C 1
ATOM 938 O O . GLU A 1 116 ? 7.094 -9.540 -4.793 1.00 95.38 116 GLU A O 1
ATOM 943 N N . VAL A 1 117 ? 6.294 -8.133 -6.353 1.00 96.50 117 VAL A N 1
ATOM 944 C CA . VAL A 1 117 ? 5.548 -7.279 -5.415 1.00 96.50 117 VAL A CA 1
ATOM 945 C C . VAL A 1 117 ? 4.539 -8.106 -4.620 1.00 96.50 117 VAL A C 1
ATOM 947 O O . VAL A 1 117 ? 4.435 -7.941 -3.406 1.00 96.50 117 VAL A O 1
ATOM 950 N N . GLY A 1 118 ? 3.827 -9.020 -5.284 1.00 95.06 118 GLY A N 1
ATOM 951 C CA . GLY A 1 118 ? 2.834 -9.879 -4.644 1.00 95.06 118 GLY A CA 1
ATOM 952 C C . GLY A 1 118 ? 3.430 -10.773 -3.561 1.00 95.06 118 GLY A C 1
ATOM 953 O O . GLY A 1 118 ? 2.821 -10.952 -2.511 1.00 95.06 118 GLY A O 1
ATOM 954 N N . GLU A 1 119 ? 4.640 -11.284 -3.782 1.00 94.38 119 GLU A N 1
ATOM 955 C CA . GLU A 1 119 ? 5.322 -12.160 -2.826 1.00 94.38 119 GLU A CA 1
ATOM 956 C C . GLU A 1 119 ? 5.758 -11.396 -1.573 1.00 94.38 119 GLU A C 1
ATOM 958 O O . GLU A 1 119 ? 5.534 -11.870 -0.461 1.00 94.38 119 GLU A O 1
ATOM 963 N N . TYR A 1 120 ? 6.277 -10.173 -1.728 1.00 95.81 120 TYR A N 1
ATOM 964 C CA . TYR A 1 120 ? 6.598 -9.322 -0.579 1.00 95.81 120 TYR A CA 1
ATOM 965 C C . TYR A 1 120 ? 5.350 -8.883 0.197 1.00 95.81 120 TYR A C 1
ATOM 967 O O . TYR A 1 120 ? 5.382 -8.829 1.422 1.00 95.81 120 TYR A O 1
ATOM 975 N N . LEU A 1 121 ? 4.232 -8.603 -0.482 1.00 95.25 121 LEU A N 1
ATOM 976 C CA . LEU A 1 121 ? 2.982 -8.205 0.180 1.00 95.25 121 LEU A CA 1
ATOM 977 C C . LEU A 1 121 ? 2.309 -9.343 0.969 1.00 95.25 121 LEU A C 1
ATOM 979 O O . LEU A 1 121 ? 1.447 -9.065 1.803 1.00 95.25 121 LEU A O 1
ATOM 983 N N . LYS A 1 122 ? 2.689 -10.605 0.729 1.00 94.94 122 LYS A N 1
ATOM 984 C CA . LYS A 1 122 ? 2.232 -11.769 1.510 1.00 94.94 122 LYS A CA 1
ATOM 985 C C . LYS A 1 122 ? 3.039 -11.999 2.791 1.00 94.94 122 LYS A C 1
ATOM 987 O O . LYS A 1 122 ? 2.580 -12.752 3.648 1.00 94.94 122 LYS A O 1
ATOM 992 N N . MET A 1 123 ? 4.226 -11.402 2.910 1.00 95.75 123 MET A N 1
ATOM 993 C CA . MET A 1 123 ? 5.090 -11.557 4.083 1.00 95.75 123 MET A CA 1
ATOM 994 C C . MET A 1 123 ? 4.463 -10.925 5.331 1.00 95.75 123 MET A C 1
ATOM 996 O O . MET A 1 123 ? 3.676 -9.976 5.248 1.00 95.75 123 MET A O 1
ATOM 1000 N N . SER A 1 124 ? 4.833 -11.432 6.506 1.00 95.75 124 SER A N 1
ATOM 1001 C CA . SER A 1 124 ? 4.428 -10.823 7.774 1.00 95.75 124 SER A CA 1
ATOM 1002 C C . SER A 1 124 ? 5.126 -9.473 7.998 1.00 95.75 124 SER A C 1
ATOM 1004 O O . SER A 1 124 ? 6.157 -9.161 7.393 1.00 95.75 124 SER A O 1
ATOM 1006 N N . LEU A 1 125 ? 4.581 -8.657 8.908 1.00 93.38 125 LEU A N 1
ATOM 1007 C CA . LEU A 1 125 ? 5.199 -7.380 9.282 1.00 93.38 125 LEU A CA 1
ATOM 1008 C C . LEU A 1 125 ? 6.596 -7.583 9.886 1.00 93.38 125 LEU A C 1
ATOM 1010 O O . LEU A 1 125 ? 7.504 -6.803 9.607 1.00 93.38 125 LEU A O 1
ATOM 1014 N N . GLU A 1 126 ? 6.780 -8.632 10.689 1.00 94.69 126 GLU A N 1
ATOM 1015 C CA . GLU A 1 126 ? 8.063 -8.979 11.303 1.00 94.69 126 GLU A CA 1
ATOM 1016 C C . GLU A 1 126 ? 9.097 -9.394 10.252 1.00 94.69 126 GLU A C 1
ATOM 1018 O O . GLU A 1 126 ? 10.245 -8.947 10.304 1.00 94.69 126 GLU A O 1
ATOM 1023 N N . GLU A 1 127 ? 8.686 -10.207 9.275 1.00 93.88 127 GLU A N 1
ATOM 1024 C CA . GLU A 1 127 ? 9.550 -10.637 8.174 1.00 93.88 127 GLU A CA 1
ATOM 1025 C C . GLU A 1 127 ? 9.999 -9.437 7.334 1.00 93.88 127 GLU A C 1
ATOM 1027 O O . GLU A 1 127 ? 11.202 -9.264 7.116 1.00 93.88 127 GLU A O 1
ATOM 1032 N N . LEU A 1 128 ? 9.060 -8.567 6.939 1.00 93.56 128 LEU A N 1
ATOM 1033 C CA . LEU A 1 128 ? 9.359 -7.342 6.189 1.00 93.56 128 LEU A CA 1
ATO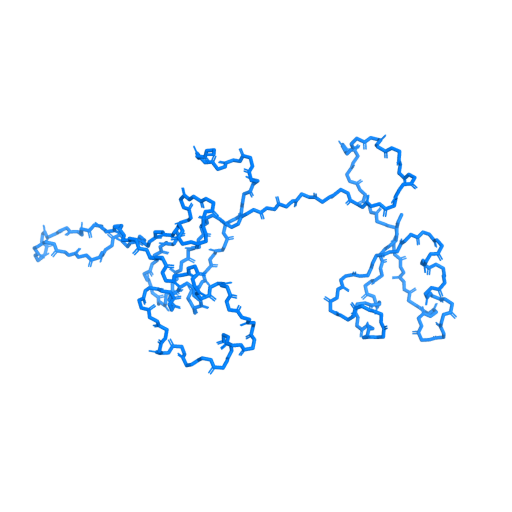M 1034 C C . LEU A 1 128 ? 10.288 -6.404 6.966 1.00 93.56 128 LEU A C 1
ATOM 1036 O O . LEU A 1 128 ? 11.238 -5.877 6.392 1.00 93.56 128 LEU A O 1
ATOM 1040 N N . HIS A 1 129 ? 10.057 -6.224 8.269 1.00 92.25 129 HIS A N 1
ATOM 1041 C CA . HIS A 1 129 ? 10.892 -5.365 9.112 1.00 92.25 129 HIS A CA 1
ATOM 1042 C C . HIS A 1 129 ? 12.314 -5.919 9.297 1.00 92.25 129 HIS A C 1
ATOM 1044 O O . HIS A 1 129 ? 13.270 -5.157 9.436 1.00 92.25 129 HIS A O 1
ATOM 1050 N N . SER A 1 130 ? 12.476 -7.245 9.321 1.00 93.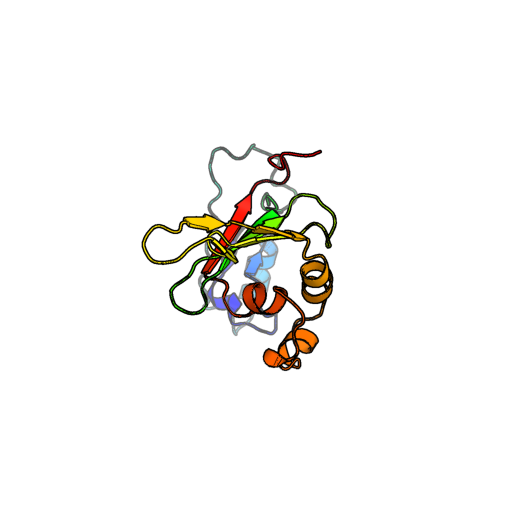25 130 SER A N 1
ATOM 1051 C CA . SER A 1 130 ? 13.794 -7.883 9.444 1.00 93.25 130 SER A CA 1
ATOM 1052 C C . SER A 1 130 ? 14.617 -7.856 8.150 1.00 93.25 130 SER A C 1
ATOM 1054 O O . SER A 1 130 ? 15.828 -8.100 8.173 1.00 93.25 130 SER A O 1
ATOM 1056 N N . LEU A 1 131 ? 13.971 -7.575 7.017 1.00 92.00 131 LEU A N 1
ATOM 1057 C CA . LEU A 1 131 ? 14.594 -7.607 5.707 1.00 92.00 131 LEU A CA 1
ATOM 1058 C C . LEU A 1 131 ? 15.429 -6.339 5.472 1.00 92.00 131 LEU A C 1
ATOM 1060 O O . LEU A 1 131 ? 14.965 -5.215 5.649 1.00 92.00 131 LEU A O 1
ATOM 1064 N N . ASP A 1 132 ? 16.669 -6.503 5.006 1.00 91.25 132 ASP A N 1
ATOM 1065 C CA . ASP A 1 132 ? 17.455 -5.365 4.520 1.00 91.25 132 ASP A CA 1
ATOM 1066 C C . ASP A 1 132 ? 16.809 -4.837 3.233 1.00 91.25 132 ASP A C 1
ATOM 1068 O O . ASP A 1 132 ? 16.749 -5.554 2.231 1.00 91.25 132 ASP A O 1
ATOM 1072 N N . SER A 1 133 ? 16.355 -3.581 3.241 1.00 87.94 133 SER A N 1
ATOM 1073 C CA . SER A 1 133 ? 15.672 -2.963 2.099 1.00 87.94 133 SER A CA 1
ATOM 1074 C C . SER A 1 133 ? 16.512 -2.969 0.818 1.00 87.94 133 SER A C 1
ATOM 1076 O O . SER A 1 133 ? 15.965 -2.993 -0.282 1.00 87.94 133 SER A O 1
ATOM 1078 N N . ARG A 1 134 ? 17.845 -3.031 0.935 1.00 88.31 134 ARG A N 1
ATOM 1079 C CA . ARG A 1 134 ? 18.776 -3.142 -0.204 1.00 88.31 134 ARG A CA 1
ATOM 1080 C C . ARG A 1 134 ? 18.774 -4.523 -0.860 1.00 88.31 134 ARG A C 1
ATOM 1082 O O . ARG A 1 134 ? 19.309 -4.669 -1.953 1.00 88.31 134 ARG A O 1
ATOM 1089 N N . LYS A 1 135 ? 18.218 -5.536 -0.191 1.00 89.12 135 LYS A N 1
ATOM 1090 C CA . LYS A 1 135 ? 18.096 -6.913 -0.697 1.00 89.12 135 LYS A CA 1
ATOM 1091 C C . LYS A 1 135 ? 16.726 -7.202 -1.316 1.00 89.12 135 LYS A C 1
ATOM 1093 O O . LYS A 1 135 ? 16.564 -8.268 -1.914 1.00 89.12 135 LYS A O 1
ATOM 1098 N N . ILE A 1 136 ? 15.763 -6.282 -1.182 1.00 91.44 136 ILE A N 1
ATOM 1099 C CA . ILE A 1 136 ? 14.460 -6.384 -1.846 1.00 91.44 136 ILE A CA 1
ATOM 1100 C C . ILE A 1 136 ? 14.690 -6.365 -3.356 1.00 91.44 136 ILE A C 1
ATOM 1102 O O . ILE A 1 136 ? 15.356 -5.476 -3.884 1.00 91.44 136 ILE A O 1
ATOM 1106 N N . GLN A 1 137 ? 14.165 -7.379 -4.035 1.00 86.00 137 GLN A N 1
ATOM 1107 C CA . GLN A 1 137 ? 14.371 -7.588 -5.460 1.00 86.00 137 GLN A CA 1
ATOM 1108 C C . GLN A 1 137 ? 13.543 -6.611 -6.298 1.00 86.00 137 GLN A C 1
ATOM 1110 O O . GLN A 1 137 ? 12.431 -6.225 -5.931 1.00 86.00 137 GLN A O 1
ATOM 1115 N N . GLY A 1 138 ? 14.084 -6.277 -7.470 1.00 84.44 138 GLY A N 1
ATOM 1116 C CA . GLY A 1 138 ? 13.357 -5.580 -8.522 1.00 84.44 138 GLY A CA 1
ATOM 1117 C C . GLY A 1 138 ? 12.800 -4.225 -8.093 1.00 84.44 138 GLY A C 1
ATOM 1118 O O . GLY A 1 138 ? 13.417 -3.462 -7.346 1.00 84.44 138 GLY A O 1
ATOM 1119 N N . CYS A 1 139 ? 11.611 -3.918 -8.599 1.00 90.38 139 CYS A N 1
ATOM 1120 C CA . CYS A 1 139 ? 10.949 -2.649 -8.319 1.00 90.38 139 CYS A CA 1
ATOM 1121 C C . CYS A 1 139 ? 10.204 -2.649 -6.972 1.00 90.38 139 CYS A C 1
ATOM 1123 O O . CYS A 1 139 ? 9.888 -1.574 -6.466 1.00 90.38 139 CYS A O 1
ATOM 1125 N N . ALA A 1 140 ? 10.001 -3.809 -6.330 1.00 94.62 140 ALA A N 1
ATOM 1126 C CA . ALA A 1 140 ? 9.257 -3.919 -5.070 1.00 94.62 140 ALA A CA 1
ATOM 1127 C C . ALA A 1 140 ? 9.832 -3.055 -3.936 1.00 94.62 140 ALA A C 1
ATOM 1129 O O . ALA A 1 140 ? 9.070 -2.542 -3.115 1.00 94.62 140 ALA A O 1
ATOM 1130 N N . ARG A 1 141 ? 11.153 -2.806 -3.930 1.00 95.88 141 ARG A N 1
ATOM 1131 C CA . ARG A 1 141 ? 11.782 -1.870 -2.982 1.00 95.88 141 ARG A CA 1
ATOM 1132 C C . ARG A 1 141 ? 11.120 -0.497 -3.047 1.00 95.88 141 ARG A C 1
ATOM 1134 O O . ARG A 1 141 ? 10.817 0.078 -2.011 1.00 95.88 141 ARG A O 1
ATOM 1141 N N . ARG A 1 142 ? 10.859 0.007 -4.257 1.00 96.31 142 ARG A N 1
ATOM 1142 C CA . ARG A 1 142 ? 10.264 1.335 -4.454 1.00 96.31 142 ARG A CA 1
ATOM 1143 C C . ARG A 1 142 ? 8.826 1.391 -3.951 1.00 96.31 142 ARG A C 1
ATOM 1145 O O . ARG A 1 142 ? 8.421 2.395 -3.382 1.00 96.31 142 ARG A O 1
ATOM 1152 N N . LEU A 1 143 ? 8.065 0.306 -4.097 1.00 97.38 143 LEU A N 1
ATOM 1153 C CA . LEU A 1 143 ? 6.714 0.238 -3.540 1.00 97.38 143 LEU A CA 1
ATOM 1154 C C . LEU A 1 143 ? 6.727 0.286 -2.008 1.00 97.38 143 LEU A C 1
ATOM 1156 O O . LEU A 1 143 ? 5.917 0.991 -1.418 1.00 97.38 143 LEU A O 1
ATOM 1160 N N . LEU A 1 144 ? 7.639 -0.447 -1.365 1.00 96.38 144 LEU A N 1
ATOM 1161 C CA . LEU A 1 144 ? 7.674 -0.571 0.097 1.00 96.38 144 LEU A CA 1
ATOM 1162 C C . LEU A 1 144 ? 8.376 0.600 0.798 1.00 96.38 144 LEU A C 1
ATOM 1164 O O . LEU A 1 144 ? 8.021 0.930 1.927 1.00 96.38 144 LEU A O 1
ATOM 1168 N N . CYS A 1 145 ? 9.374 1.210 0.159 1.00 95.44 145 CYS A N 1
ATOM 1169 C CA . CYS A 1 145 ? 10.206 2.251 0.767 1.00 95.44 145 CYS A CA 1
ATOM 1170 C C . CYS A 1 145 ? 9.862 3.668 0.293 1.00 95.44 145 CYS A C 1
ATOM 1172 O O . CYS A 1 145 ? 10.062 4.609 1.055 1.00 95.44 145 CYS A O 1
ATOM 1174 N N . ASP A 1 146 ? 9.316 3.815 -0.918 1.00 97.12 146 ASP A N 1
ATOM 1175 C CA . ASP A 1 146 ? 9.160 5.115 -1.584 1.00 97.12 146 ASP A CA 1
ATOM 1176 C C . ASP A 1 146 ? 7.683 5.459 -1.858 1.00 97.12 146 ASP A C 1
ATOM 1178 O O . ASP A 1 146 ? 7.379 6.280 -2.725 1.00 97.12 146 ASP A O 1
ATOM 1182 N N . ALA A 1 147 ? 6.735 4.808 -1.171 1.00 98.19 147 ALA A N 1
ATOM 1183 C CA . ALA A 1 147 ? 5.304 5.060 -1.341 1.00 98.19 147 ALA A CA 1
ATOM 1184 C C . ALA A 1 147 ? 4.933 6.505 -0.970 1.00 98.19 147 ALA A C 1
ATOM 1186 O O . ALA A 1 147 ? 5.166 6.960 0.149 1.00 98.19 147 ALA A O 1
ATOM 1187 N N . TYR A 1 148 ? 4.286 7.205 -1.902 1.00 98.38 148 TYR A N 1
ATOM 1188 C CA . TYR A 1 148 ? 3.805 8.574 -1.721 1.00 98.38 148 TYR A CA 1
ATOM 1189 C C . TYR A 1 148 ? 2.282 8.643 -1.602 1.00 98.38 148 TYR A C 1
ATOM 1191 O O . TYR A 1 148 ? 1.755 9.304 -0.709 1.00 98.38 148 TYR A O 1
ATOM 1199 N N . MET A 1 149 ? 1.557 7.937 -2.475 1.00 98.56 149 MET A N 1
ATOM 1200 C CA . MET A 1 149 ? 0.096 7.842 -2.416 1.00 98.56 149 MET A CA 1
ATOM 1201 C C . MET A 1 149 ? -0.365 6.409 -2.662 1.00 98.56 149 MET A C 1
ATOM 1203 O O . MET A 1 149 ? 0.004 5.801 -3.663 1.00 98.56 149 MET A O 1
ATOM 1207 N N . CYS A 1 150 ? -1.239 5.906 -1.790 1.00 98.44 150 CYS A N 1
ATOM 1208 C CA . CYS A 1 150 ? -1.942 4.638 -1.971 1.00 98.44 150 CYS A CA 1
ATOM 1209 C C . CYS A 1 150 ? -3.391 4.921 -2.375 1.00 98.44 150 CYS A C 1
ATOM 1211 O O . CYS A 1 150 ? -4.126 5.584 -1.639 1.00 98.44 150 CYS A O 1
ATOM 1213 N N . MET A 1 151 ? -3.801 4.429 -3.541 1.00 98.00 151 MET A N 1
ATOM 1214 C CA . MET A 1 151 ? -5.119 4.689 -4.113 1.00 98.00 151 MET A CA 1
ATOM 1215 C C . MET A 1 151 ? -6.015 3.465 -3.951 1.00 98.00 151 MET A C 1
ATOM 1217 O O . MET A 1 151 ? -5.674 2.360 -4.381 1.00 98.00 151 MET A O 1
ATOM 1221 N N . TYR A 1 152 ? -7.178 3.683 -3.342 1.00 96.31 152 TYR A N 1
ATOM 1222 C CA . TYR A 1 152 ? -8.158 2.645 -3.056 1.00 96.31 152 TYR A CA 1
ATOM 1223 C C . TYR A 1 152 ? -9.458 2.902 -3.808 1.00 96.31 152 TYR A C 1
ATOM 1225 O O . TYR A 1 152 ? -9.872 4.050 -3.971 1.00 96.31 152 TYR A O 1
ATOM 1233 N N . GLN A 1 153 ? -10.135 1.832 -4.214 1.00 93.00 153 GLN A N 1
ATOM 1234 C CA . GLN A 1 153 ? -11.433 1.902 -4.885 1.00 93.00 153 GLN A CA 1
ATOM 1235 C C . GLN A 1 153 ? -12.415 0.865 -4.332 1.00 93.00 153 GLN A C 1
ATOM 1237 O O . GLN A 1 153 ? -12.034 -0.050 -3.598 1.00 93.00 153 GLN A O 1
ATOM 1242 N N . SER A 1 154 ? -13.696 0.998 -4.686 1.00 91.25 154 SER A N 1
ATOM 1243 C CA . SER A 1 154 ? -14.669 -0.068 -4.438 1.00 91.25 154 SER A CA 1
ATOM 1244 C C . SER A 1 154 ? -14.303 -1.303 -5.278 1.00 91.25 154 SER A C 1
ATOM 1246 O O . SER A 1 154 ? -14.067 -1.138 -6.474 1.00 91.25 154 SER A O 1
ATOM 1248 N N . PRO A 1 155 ? -14.345 -2.536 -4.736 1.00 86.19 155 PRO A N 1
ATOM 1249 C CA . PRO A 1 155 ? -14.062 -3.763 -5.496 1.00 86.19 155 PRO A CA 1
ATOM 1250 C C . PRO A 1 155 ? -14.990 -4.003 -6.697 1.00 86.19 155 PRO A C 1
ATOM 1252 O O . PRO A 1 155 ? -14.743 -4.860 -7.537 1.00 86.19 155 PRO A O 1
ATOM 1255 N N . THR A 1 156 ? -16.100 -3.266 -6.780 1.00 82.12 156 THR A N 1
ATOM 1256 C CA . THR A 1 156 ? -17.019 -3.280 -7.926 1.00 82.12 156 THR A CA 1
ATOM 1257 C C . THR A 1 156 ? -16.554 -2.409 -9.098 1.00 82.12 156 THR A C 1
ATOM 1259 O O . THR A 1 156 ? -17.183 -2.452 -10.152 1.00 82.12 156 THR A O 1
ATOM 1262 N N . MET A 1 157 ? -15.497 -1.607 -8.922 1.00 72.81 157 MET A N 1
ATOM 1263 C CA . MET A 1 157 ? -14.973 -0.670 -9.923 1.00 72.81 157 MET A CA 1
ATOM 1264 C C . MET A 1 157 ? -13.772 -1.209 -10.709 1.00 72.81 157 MET A C 1
ATOM 1266 O O . MET A 1 157 ? -13.313 -0.533 -11.629 1.00 72.81 157 MET A O 1
ATOM 1270 N N . SER A 1 158 ? -13.255 -2.401 -10.390 1.00 65.06 158 SER A N 1
ATOM 1271 C CA . SER A 1 158 ? -12.155 -3.000 -11.151 1.00 65.06 158 SER A CA 1
ATOM 1272 C C . SER A 1 158 ? -12.580 -3.183 -12.615 1.00 65.06 158 SER A C 1
ATOM 1274 O O . SER A 1 158 ? -13.633 -3.754 -12.900 1.00 65.06 158 SER A O 1
ATOM 1276 N N . LEU A 1 159 ? -11.759 -2.695 -13.554 1.00 60.12 159 LEU A N 1
ATOM 1277 C CA . LEU A 1 159 ? -12.054 -2.711 -14.997 1.00 60.12 159 LEU A CA 1
ATOM 1278 C C . LEU A 1 159 ? -12.217 -4.133 -15.573 1.00 60.12 159 LEU A C 1
ATOM 1280 O O . LEU A 1 159 ? -12.793 -4.295 -16.647 1.00 60.12 159 LEU A O 1
ATOM 1284 N N . TYR A 1 160 ? -11.756 -5.155 -14.847 1.00 57.72 160 TYR A N 1
ATOM 1285 C CA . TYR A 1 160 ? -11.834 -6.563 -15.225 1.00 57.72 160 TYR A CA 1
ATOM 1286 C C . TYR A 1 160 ? -12.539 -7.372 -14.123 1.00 57.72 160 TYR A C 1
ATOM 1288 O O . TYR A 1 160 ? -12.220 -7.234 -12.940 1.00 57.72 160 TYR A O 1
ATOM 1296 N N . LYS A 1 161 ? -13.538 -8.175 -14.519 1.00 49.78 161 LYS A N 1
ATOM 1297 C CA . LYS A 1 161 ? -14.374 -8.993 -13.623 1.00 49.78 161 LYS A CA 1
ATOM 1298 C C . LYS A 1 161 ? -13.734 -10.315 -13.240 1.00 49.78 161 LYS A C 1
ATOM 1300 O O . LYS A 1 161 ? -13.074 -10.924 -14.102 1.00 49.78 161 LYS A O 1
#

Secondary structure (DSSP, 8-state):
-EE-SGGGG-TTTTTTS--EE-HHHHHHHHTSGGGTT---EEPPPPTTS----GGG--------EEEEEEEESSS-EEEEEE-SSSTT-EEEEEEEEEEESSTT-EEEEEEEE-THHHHHHTS-HHHHHHS-GGGS-TTHHHHHHSEEEEEEE-TT--S--